Protein AF-A0A2A2Y8V7-F1 (afdb_monomer)

Solvent-accessible surface area (backbone atoms only — not comparable to full-atom values): 4006 Å² total; per-residue (Å²): 133,97,45,71,68,59,51,48,47,43,53,68,55,49,52,42,39,60,67,77,20,35,12,72,38,66,43,78,44,96,88,70,47,77,43,61,68,29,97,63,22,74,78,36,65,27,37,68,61,52,52,52,51,53,52,51,52,57,52,49,52,56,53,52,64,62,73,78,107

Mean predicted aligned error: 5.4 Å

Nearest PDB structures (foldseek):
  2zqk-assembly5_M  TM=4.783E-01  e=6.574E+00  Escheric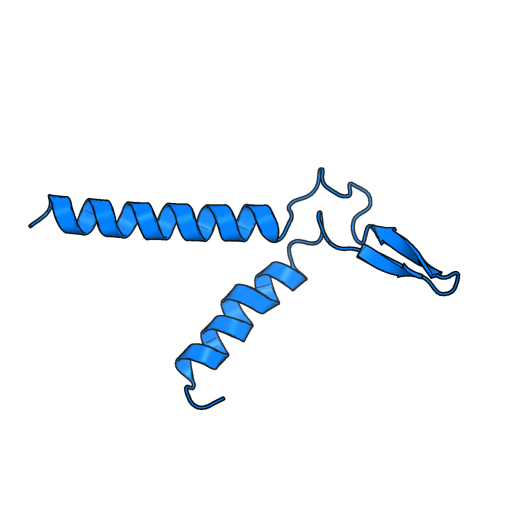hia coli O157:H7
  2zqk-assembly1_N  TM=3.667E-01  e=8.648E+00  Escherichia coli O157:H7
  4d5l-assembly1_T  TM=3.080E-01  e=7.540E+00  Oryctolagus cuniculus

Sequence (69 aa):
MRSAHVRRRIEEEILAVYRDRQGDAKALASDGEYVNCEPMGRLAPGAQDTFLQFAAKAAQARLSEQTEK
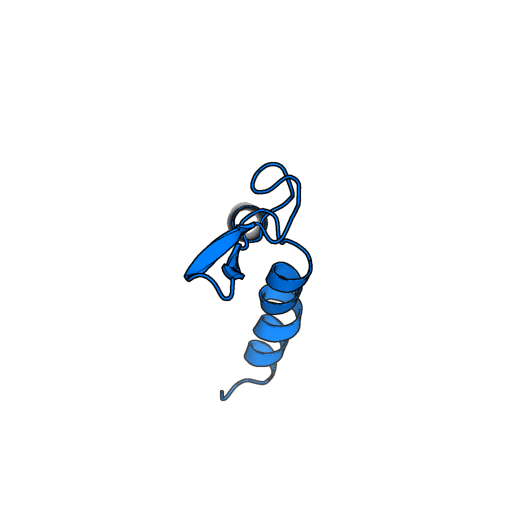
Secondary structure (DSSP, 8-state):
---HHHHHHIIIIIIHHHHH-BTT-EEE-TTS-EEESSTTGGGSPBHHHHHHHHHHHHHHHHHHHHH--

pLDDT: mean 90.76, std 9.0, range [53.38, 97.81]

Foldseek 3Di:
DPDPVVVCCCVVPVVVLVVPAQLQPWDQDPVRDTHGPDPNRVVTGHSVVVVVVVVVVVVVVVVVVVVVD

Structure (mmCIF, N/CA/C/O backbone):
data_AF-A0A2A2Y8V7-F1
#
_entry.id   AF-A0A2A2Y8V7-F1
#
loop_
_atom_site.group_PDB
_atom_site.id
_atom_site.type_symbol
_atom_site.label_atom_id
_atom_site.label_alt_id
_atom_site.label_comp_id
_atom_site.label_asym_id
_atom_site.label_entity_id
_atom_site.label_seq_id
_atom_site.pdbx_PDB_ins_code
_atom_site.Cartn_x
_atom_site.Cartn_y
_atom_site.Cartn_z
_atom_site.occupancy
_atom_site.B_iso_or_equiv
_atom_site.auth_seq_id
_atom_site.auth_comp_id
_atom_site.auth_asym_id
_atom_site.auth_atom_id
_atom_site.pdbx_PDB_model_num
ATOM 1 N N . MET A 1 1 ? 1.602 -17.920 15.092 1.00 54.91 1 MET A N 1
ATOM 2 C CA . MET A 1 1 ? 0.773 -16.711 15.326 1.00 54.91 1 MET A CA 1
ATOM 3 C C . MET A 1 1 ? -0.500 -17.121 16.053 1.00 54.91 1 MET A C 1
ATOM 5 O O . MET A 1 1 ? -1.233 -17.939 15.517 1.00 54.91 1 MET A O 1
ATOM 9 N N . ARG A 1 2 ? -0.695 -16.678 17.303 1.00 65.00 2 ARG A N 1
ATOM 10 C CA . ARG A 1 2 ? -1.566 -17.354 18.292 1.00 65.00 2 ARG A CA 1
ATOM 11 C C . ARG A 1 2 ? -3.045 -16.911 18.337 1.00 65.00 2 ARG A C 1
ATOM 13 O O . ARG A 1 2 ? -3.777 -17.444 19.155 1.00 65.00 2 ARG A O 1
ATOM 20 N N . SER A 1 3 ? -3.515 -16.006 17.475 1.00 85.25 3 SER A N 1
ATOM 21 C CA . SER A 1 3 ? -4.933 -15.595 17.432 1.00 85.25 3 SER A CA 1
ATOM 22 C C . SER A 1 3 ? -5.500 -15.717 16.017 1.00 85.25 3 SER A C 1
ATOM 24 O O . SER A 1 3 ? -4.963 -15.122 15.082 1.00 85.25 3 SER A O 1
ATOM 26 N N . ALA A 1 4 ? -6.587 -16.483 15.862 1.00 87.25 4 ALA A N 1
ATOM 27 C CA . ALA A 1 4 ? -7.290 -16.653 14.588 1.00 87.25 4 ALA A CA 1
ATOM 28 C C . ALA A 1 4 ? -7.833 -15.319 14.053 1.00 87.25 4 ALA A C 1
ATOM 30 O O . ALA A 1 4 ? -7.740 -15.050 12.859 1.00 87.25 4 ALA A O 1
ATOM 31 N N . HIS A 1 5 ? -8.305 -14.448 14.949 1.00 87.31 5 HIS A N 1
ATOM 32 C CA . HIS A 1 5 ? -8.754 -13.101 14.602 1.00 87.31 5 HIS A CA 1
ATOM 33 C C . HIS A 1 5 ? -7.617 -12.249 14.019 1.00 87.31 5 HIS A C 1
ATOM 35 O O . HIS A 1 5 ? -7.796 -11.592 12.999 1.00 87.31 5 HIS A O 1
ATOM 41 N N . VAL A 1 6 ? -6.420 -12.312 14.614 1.00 88.81 6 VAL A N 1
ATOM 42 C CA . VAL A 1 6 ? -5.249 -11.577 14.105 1.00 88.81 6 VAL A CA 1
ATOM 43 C C . VAL A 1 6 ? -4.834 -12.088 12.728 1.00 88.81 6 VAL A C 1
ATOM 45 O O . VAL A 1 6 ? -4.519 -11.287 11.855 1.00 88.81 6 VAL A O 1
ATOM 48 N N . ARG A 1 7 ? -4.858 -13.409 12.511 1.00 90.38 7 ARG A N 1
ATOM 49 C CA . ARG A 1 7 ? -4.559 -13.986 11.194 1.00 90.38 7 ARG A CA 1
ATOM 50 C C . ARG A 1 7 ? -5.555 -13.506 10.143 1.00 90.38 7 ARG A C 1
ATOM 52 O O . ARG A 1 7 ? -5.128 -13.000 9.114 1.00 90.38 7 ARG A O 1
ATOM 59 N N . ARG A 1 8 ? -6.854 -13.594 10.443 1.00 89.19 8 ARG A N 1
ATOM 60 C CA . ARG A 1 8 ? -7.918 -13.131 9.550 1.00 89.19 8 ARG A CA 1
ATOM 61 C C . ARG A 1 8 ? -7.733 -11.665 9.176 1.00 89.19 8 ARG A C 1
ATOM 63 O O . ARG A 1 8 ? -7.775 -11.329 8.005 1.00 89.19 8 ARG A O 1
ATOM 70 N N . ARG A 1 9 ? -7.447 -10.812 10.160 1.00 88.94 9 ARG A N 1
ATOM 71 C CA . ARG A 1 9 ? -7.179 -9.393 9.924 1.00 88.94 9 ARG A CA 1
ATOM 72 C C . ARG A 1 9 ? -5.973 -9.171 9.008 1.00 88.94 9 ARG A C 1
ATOM 74 O O . ARG A 1 9 ? -6.025 -8.351 8.102 1.00 88.94 9 ARG A O 1
ATOM 81 N N . ILE A 1 10 ? -4.886 -9.911 9.207 1.00 91.06 10 ILE A N 1
ATOM 82 C CA . ILE A 1 10 ? -3.711 -9.811 8.333 1.00 91.06 10 ILE A CA 1
ATOM 83 C C . ILE A 1 10 ? -4.044 -10.258 6.907 1.00 91.06 10 ILE A C 1
ATOM 85 O O . ILE A 1 10 ? -3.665 -9.579 5.960 1.00 91.06 10 ILE A O 1
ATOM 89 N N . GLU A 1 11 ? -4.755 -11.367 6.738 1.00 92.06 11 GLU A N 1
ATOM 90 C CA . GLU A 1 11 ? -5.078 -11.916 5.418 1.00 92.06 11 GLU A CA 1
ATOM 91 C C . GLU A 1 11 ? -6.107 -11.066 4.661 1.00 92.06 11 GLU A C 1
ATOM 93 O O . GLU A 1 11 ? -5.871 -10.700 3.510 1.00 92.06 11 GLU A O 1
ATOM 98 N N . GLU A 1 12 ? -7.221 -10.728 5.309 1.00 88.81 12 GLU A N 1
ATOM 99 C CA . GLU A 1 12 ? -8.359 -10.048 4.681 1.00 88.81 12 GLU A CA 1
ATOM 100 C C . GLU A 1 12 ? -8.178 -8.530 4.589 1.00 88.81 12 GLU A C 1
ATOM 102 O O . GLU A 1 12 ? -8.718 -7.925 3.670 1.00 88.81 12 GLU A O 1
ATOM 107 N N . GLU A 1 13 ? -7.425 -7.899 5.498 1.00 87.69 13 GLU A N 1
ATOM 108 C CA . GLU A 1 13 ? -7.259 -6.437 5.487 1.00 87.69 13 GLU A CA 1
ATOM 109 C C . GL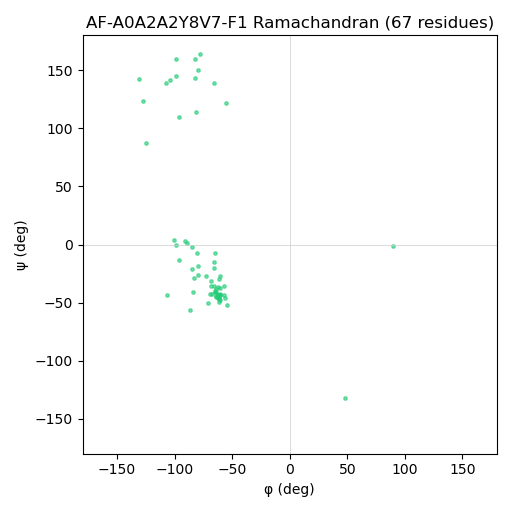U A 1 13 ? -5.876 -6.008 4.995 1.00 87.69 13 GLU A C 1
ATOM 111 O O . GLU A 1 13 ? -5.775 -5.071 4.211 1.00 87.69 13 GLU A O 1
ATOM 116 N N . ILE A 1 14 ? -4.794 -6.662 5.429 1.00 92.44 14 ILE A N 1
ATOM 117 C CA . ILE A 1 14 ? -3.435 -6.199 5.098 1.00 92.44 14 ILE A CA 1
ATOM 118 C C . ILE A 1 14 ? -2.975 -6.774 3.760 1.00 92.44 14 ILE A C 1
ATOM 120 O O . ILE A 1 14 ? -2.617 -6.030 2.847 1.00 92.44 14 ILE A O 1
ATOM 124 N N . LEU A 1 15 ? -2.990 -8.100 3.625 1.00 94.44 15 LEU A N 1
ATOM 125 C CA . LEU A 1 15 ? -2.525 -8.771 2.412 1.00 94.44 15 LEU A CA 1
ATOM 126 C C . LEU A 1 15 ? -3.450 -8.510 1.221 1.00 94.44 15 LEU A C 1
ATOM 128 O O . LEU A 1 15 ? -2.963 -8.441 0.096 1.00 94.44 15 LEU A O 1
ATOM 132 N N . ALA A 1 16 ? -4.754 -8.333 1.452 1.00 94.56 16 ALA A N 1
ATOM 133 C CA . ALA A 1 16 ? -5.686 -7.918 0.406 1.00 94.56 16 ALA A CA 1
ATOM 134 C C . ALA A 1 16 ? -5.356 -6.513 -0.125 1.00 94.56 16 ALA A C 1
ATOM 136 O O . ALA A 1 16 ? -5.244 -6.326 -1.332 1.00 94.56 16 ALA A O 1
ATOM 137 N N . VAL A 1 17 ? -5.085 -5.540 0.755 1.00 95.19 17 VAL A N 1
ATOM 138 C CA . VAL A 1 17 ? -4.693 -4.183 0.329 1.00 95.19 17 VAL A CA 1
ATOM 139 C C . VAL A 1 17 ? -3.408 -4.211 -0.489 1.00 95.19 17 VAL A C 1
ATOM 141 O O . VAL A 1 17 ? -3.373 -3.645 -1.577 1.00 95.19 17 VAL A O 1
ATOM 144 N N . TYR A 1 18 ? -2.379 -4.920 -0.021 1.00 94.38 18 TYR A N 1
ATOM 145 C CA . TYR A 1 18 ? -1.137 -5.068 -0.781 1.00 94.38 18 TYR A CA 1
ATOM 146 C C . TYR A 1 18 ? -1.291 -5.857 -2.078 1.00 94.38 18 TYR A C 1
ATOM 148 O O . TYR A 1 18 ? -0.378 -5.809 -2.889 1.00 94.38 18 TYR A O 1
ATOM 156 N N . ARG A 1 19 ? -2.385 -6.597 -2.282 1.00 93.50 19 ARG A N 1
ATOM 157 C CA . ARG A 1 19 ? -2.694 -7.271 -3.549 1.00 93.50 19 ARG A CA 1
ATOM 158 C C . ARG A 1 19 ? -3.373 -6.320 -4.529 1.00 93.50 19 ARG A C 1
ATOM 160 O O . ARG A 1 19 ? -3.006 -6.309 -5.700 1.00 93.50 19 ARG A O 1
ATOM 167 N N . ASP A 1 20 ? -4.287 -5.492 -4.035 1.00 93.94 20 ASP A N 1
ATOM 168 C CA . ASP A 1 20 ? -5.192 -4.685 -4.861 1.00 93.94 20 ASP A CA 1
ATOM 169 C C . ASP A 1 20 ? -4.708 -3.241 -5.094 1.00 93.94 20 ASP A C 1
ATOM 171 O O . ASP A 1 20 ? -5.273 -2.516 -5.917 1.00 93.94 20 ASP A O 1
ATOM 175 N N . ARG A 1 21 ? -3.709 -2.779 -4.331 1.00 96.00 21 ARG A N 1
ATOM 176 C CA . ARG A 1 21 ? -3.196 -1.399 -4.350 1.00 96.00 21 ARG A CA 1
ATOM 177 C C . ARG A 1 21 ? -1.695 -1.401 -4.617 1.00 96.00 21 ARG A C 1
ATOM 179 O O . ARG A 1 21 ? -0.892 -1.430 -3.692 1.00 96.00 21 ARG A O 1
ATOM 186 N N . GLN A 1 22 ? -1.333 -1.404 -5.895 1.00 96.50 22 GLN A N 1
ATOM 187 C CA . GLN A 1 22 ? 0.046 -1.577 -6.360 1.00 96.50 22 GLN A CA 1
ATOM 188 C C . GLN A 1 22 ? 0.742 -0.259 -6.752 1.00 96.50 22 GLN A C 1
ATOM 190 O O . GLN A 1 22 ? 1.876 -0.291 -7.228 1.00 96.50 22 GLN A O 1
ATOM 195 N N . GLY A 1 23 ? 0.108 0.907 -6.571 1.00 97.25 23 GLY A N 1
ATOM 196 C CA . GLY A 1 23 ? 0.667 2.188 -7.034 1.00 97.25 23 GLY A CA 1
ATOM 197 C C . GLY A 1 23 ? 2.008 2.567 -6.389 1.00 97.25 23 GLY A C 1
ATOM 198 O O . GLY A 1 23 ? 2.861 3.205 -7.003 1.00 97.25 23 GLY A O 1
ATOM 199 N N . ASP A 1 24 ? 2.245 2.136 -5.155 1.00 96.25 24 ASP A N 1
ATOM 200 C CA . ASP A 1 24 ? 3.507 2.311 -4.433 1.00 96.25 24 ASP A CA 1
ATOM 201 C C . ASP A 1 24 ? 4.413 1.067 -4.464 1.00 96.25 24 ASP A C 1
ATOM 203 O O . ASP A 1 24 ? 5.527 1.112 -3.934 1.00 96.25 24 ASP A O 1
ATOM 207 N N . ALA A 1 25 ? 3.977 -0.020 -5.107 1.00 96.69 25 ALA A N 1
ATOM 208 C CA . ALA A 1 25 ? 4.714 -1.273 -5.172 1.00 96.69 25 ALA A CA 1
ATOM 209 C C . ALA A 1 25 ? 5.784 -1.265 -6.272 1.00 96.69 25 ALA A C 1
ATOM 211 O O . ALA A 1 25 ? 5.601 -0.725 -7.370 1.00 96.69 25 ALA A O 1
ATOM 212 N N . LYS A 1 26 ? 6.913 -1.913 -5.971 1.00 97.00 26 LYS A N 1
ATOM 213 C CA . LYS A 1 26 ? 8.006 -2.139 -6.915 1.00 97.00 26 LYS A CA 1
ATOM 214 C C . LYS A 1 26 ? 8.440 -3.596 -6.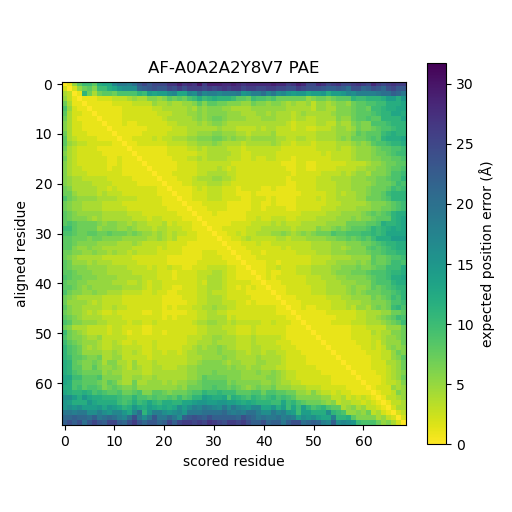912 1.00 97.00 26 LYS A C 1
ATOM 216 O O . LYS A 1 26 ? 8.515 -4.216 -5.852 1.00 97.00 26 LYS A O 1
ATOM 221 N N . ALA A 1 27 ? 8.783 -4.105 -8.087 1.00 96.06 27 ALA A N 1
ATOM 222 C CA . ALA A 1 27 ? 9.384 -5.414 -8.272 1.00 96.06 27 ALA A CA 1
ATOM 223 C C . ALA A 1 27 ? 10.881 -5.265 -8.562 1.00 96.06 27 ALA A C 1
ATOM 225 O O . ALA A 1 27 ? 11.290 -4.345 -9.269 1.00 96.06 27 ALA A O 1
ATOM 226 N N . LEU A 1 28 ? 11.690 -6.173 -8.016 1.00 97.50 28 LEU A N 1
ATOM 227 C CA . LEU A 1 28 ? 13.105 -6.286 -8.357 1.00 97.50 28 LEU A CA 1
ATOM 228 C C . LEU A 1 28 ? 13.227 -7.078 -9.664 1.00 97.50 28 LEU A C 1
ATOM 230 O O . LEU A 1 28 ? 12.868 -8.256 -9.709 1.00 97.50 28 LEU A O 1
ATOM 234 N N . ALA A 1 29 ? 13.697 -6.426 -10.721 1.00 96.62 29 ALA A N 1
ATOM 235 C CA . ALA A 1 29 ? 13.956 -7.047 -12.010 1.00 96.62 29 ALA A CA 1
ATOM 236 C C . ALA A 1 29 ? 15.271 -7.848 -11.992 1.00 96.62 29 ALA A C 1
ATOM 238 O O . ALA A 1 29 ? 16.104 -7.718 -11.093 1.00 96.62 29 ALA A O 1
ATOM 239 N N . SER A 1 30 ? 15.457 -8.716 -12.989 1.00 96.81 30 SER A N 1
ATOM 240 C CA . SER A 1 30 ? 16.627 -9.603 -13.086 1.00 96.81 30 SER A CA 1
ATOM 241 C C . SER A 1 30 ? 17.952 -8.867 -13.302 1.00 96.81 30 SER A C 1
ATOM 243 O O . SER A 1 30 ? 19.011 -9.436 -13.058 1.00 96.81 30 SER A O 1
ATOM 245 N N . ASP A 1 31 ? 17.894 -7.627 -13.778 1.00 97.19 31 ASP A N 1
ATOM 246 C CA . ASP A 1 31 ? 19.034 -6.720 -13.934 1.00 97.19 31 ASP A CA 1
ATOM 247 C C . ASP A 1 31 ? 19.370 -5.948 -12.642 1.00 97.19 31 ASP A C 1
ATOM 249 O O . ASP A 1 31 ? 20.358 -5.219 -12.603 1.00 97.19 31 ASP A O 1
ATOM 253 N N . GLY A 1 32 ? 18.592 -6.146 -11.572 1.00 97.56 32 GLY A N 1
ATOM 254 C CA . GLY A 1 32 ? 18.772 -5.491 -10.279 1.00 97.56 32 GLY A CA 1
ATOM 255 C C . GLY A 1 32 ? 18.031 -4.161 -10.134 1.00 97.56 32 GLY A C 1
ATOM 256 O O . GLY A 1 32 ? 18.080 -3.569 -9.054 1.00 97.56 32 GLY A O 1
ATOM 257 N N . GLU A 1 33 ? 17.321 -3.699 -11.165 1.00 97.81 33 GLU A N 1
ATOM 258 C CA . GLU A 1 33 ? 16.531 -2.470 -11.097 1.00 97.81 33 GLU A CA 1
ATOM 259 C C . GLU A 1 33 ? 15.183 -2.688 -10.398 1.00 97.81 33 GLU A C 1
ATOM 261 O O . GLU A 1 33 ? 14.575 -3.759 -10.463 1.00 97.81 33 GLU A O 1
ATOM 266 N N . TYR A 1 34 ? 14.679 -1.644 -9.736 1.00 97.38 34 TYR A N 1
ATOM 267 C CA . TYR A 1 34 ? 13.336 -1.657 -9.155 1.00 97.38 34 TYR A CA 1
ATOM 268 C C . TYR A 1 34 ? 12.332 -1.000 -10.099 1.00 97.38 34 TYR A C 1
ATOM 270 O O . TYR A 1 34 ? 12.301 0.226 -10.237 1.00 97.38 34 TYR A O 1
ATOM 278 N N . VAL A 1 35 ? 11.447 -1.807 -10.677 1.00 96.75 35 VAL A N 1
ATOM 279 C CA . VAL A 1 35 ? 10.401 -1.356 -11.603 1.00 96.75 35 VAL A CA 1
ATOM 280 C C . VAL A 1 35 ? 9.062 -1.211 -10.886 1.00 96.75 35 VAL A C 1
ATOM 282 O O . VAL A 1 35 ? 8.761 -1.970 -9.967 1.00 96.75 35 VAL A O 1
ATOM 285 N N . ASN A 1 36 ? 8.249 -0.230 -11.280 1.00 97.00 36 ASN A N 1
ATOM 286 C CA . ASN A 1 36 ? 6.907 -0.070 -10.714 1.00 97.00 36 ASN A CA 1
ATOM 287 C C . ASN A 1 36 ? 6.023 -1.261 -11.108 1.00 97.00 36 ASN A C 1
ATOM 289 O O . ASN A 1 36 ? 6.047 -1.690 -12.261 1.00 97.00 36 ASN A O 1
ATOM 293 N N . CYS A 1 37 ? 5.212 -1.753 -10.171 1.00 95.38 37 CYS A N 1
ATOM 294 C CA . CYS A 1 37 ? 4.235 -2.806 -10.460 1.00 95.38 37 CYS A CA 1
ATOM 295 C C . CYS A 1 37 ? 3.038 -2.289 -11.279 1.00 95.38 37 CYS A C 1
ATOM 297 O O . CYS A 1 37 ? 2.436 -3.052 -12.027 1.00 95.38 37 CYS A O 1
ATOM 299 N N . GLU A 1 38 ? 2.713 -0.996 -11.160 1.00 95.31 38 GLU A N 1
ATOM 300 C CA . GLU A 1 38 ? 1.662 -0.317 -11.929 1.00 95.31 38 GLU A CA 1
ATOM 301 C C . GLU A 1 38 ? 2.260 0.624 -12.982 1.00 95.31 38 GLU A C 1
ATOM 303 O O . GLU A 1 38 ? 3.177 1.388 -12.651 1.00 95.31 38 GLU A O 1
ATOM 308 N N . PRO A 1 39 ? 1.706 0.687 -14.211 1.00 95.06 39 PRO A N 1
ATOM 309 C CA . PRO A 1 39 ? 2.165 1.624 -15.240 1.00 95.06 39 PRO A CA 1
ATOM 310 C C . PRO A 1 39 ? 2.113 3.088 -14.790 1.00 95.06 39 PRO A C 1
ATOM 312 O O . PRO A 1 39 ? 2.989 3.883 -15.120 1.00 95.06 39 PRO A O 1
ATOM 315 N N . MET A 1 40 ? 1.096 3.442 -14.000 1.00 95.38 40 MET A N 1
ATOM 316 C CA . MET A 1 40 ? 0.923 4.793 -13.460 1.00 95.38 40 MET A CA 1
ATOM 317 C C . MET A 1 40 ? 1.791 5.067 -12.220 1.00 95.38 40 MET A C 1
ATOM 319 O O . MET A 1 40 ? 1.832 6.204 -11.745 1.00 95.38 40 MET A O 1
ATOM 323 N N . GLY A 1 41 ? 2.482 4.054 -11.680 1.00 94.88 41 GLY A N 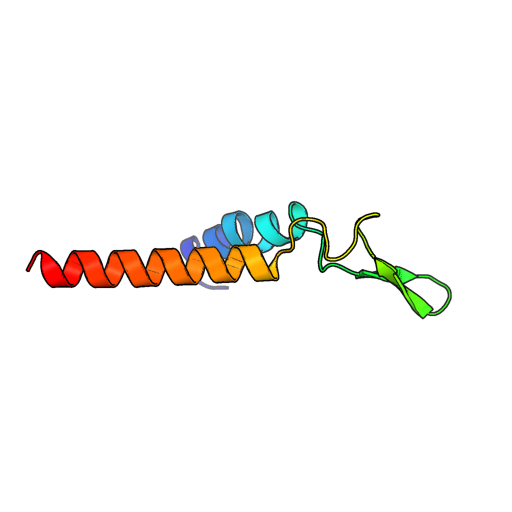1
ATOM 324 C CA . GLY A 1 41 ? 3.241 4.156 -10.435 1.00 94.88 41 GLY A CA 1
ATOM 325 C C . GLY A 1 41 ? 2.421 4.821 -9.327 1.00 94.88 41 GLY A C 1
ATOM 326 O O . GLY A 1 41 ? 1.242 4.520 -9.152 1.00 94.88 41 GLY A O 1
ATOM 327 N N . ARG A 1 42 ? 3.021 5.796 -8.630 1.00 94.56 42 ARG A N 1
ATOM 328 C CA . ARG A 1 42 ? 2.396 6.501 -7.493 1.00 94.56 42 ARG A CA 1
ATOM 329 C C . ARG A 1 42 ? 1.159 7.337 -7.840 1.00 94.56 42 ARG A C 1
ATOM 331 O O . ARG A 1 42 ? 0.536 7.872 -6.932 1.00 94.56 42 ARG A O 1
ATOM 338 N N . LEU A 1 43 ? 0.817 7.493 -9.120 1.00 94.19 43 LEU A N 1
ATOM 339 C CA . LEU A 1 43 ? -0.453 8.107 -9.516 1.00 94.19 43 LEU A CA 1
ATOM 340 C C . LEU A 1 43 ? -1.629 7.118 -9.416 1.00 94.19 43 LEU A C 1
ATOM 342 O O . LEU A 1 43 ? -2.777 7.553 -9.377 1.00 94.19 43 LEU A O 1
ATOM 346 N N . ALA A 1 44 ? -1.365 5.807 -9.373 1.00 95.12 44 ALA A N 1
ATOM 347 C CA . ALA A 1 44 ? -2.366 4.792 -9.057 1.00 95.12 44 ALA A CA 1
ATOM 348 C C . ALA A 1 44 ? -2.554 4.647 -7.533 1.00 95.12 44 ALA A C 1
ATOM 350 O O . ALA A 1 44 ? -1.658 4.998 -6.763 1.00 95.12 44 ALA A O 1
ATOM 351 N N . PRO A 1 45 ? -3.689 4.085 -7.073 1.00 95.00 45 PRO A N 1
ATOM 352 C CA . PRO A 1 45 ? -3.908 3.808 -5.656 1.00 95.00 45 PRO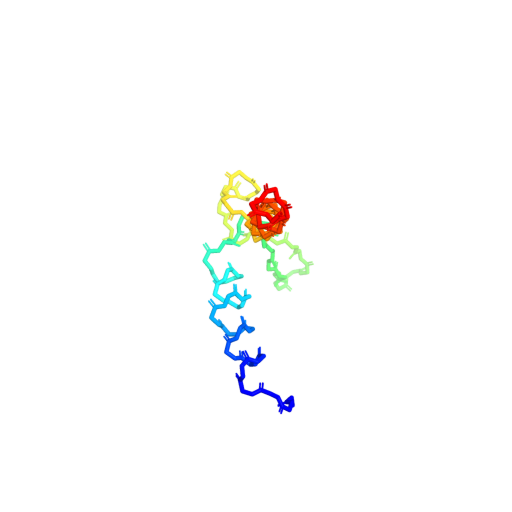 A CA 1
ATOM 353 C C . PRO A 1 45 ? -2.807 2.931 -5.036 1.00 95.00 45 PRO A C 1
ATOM 355 O O . PRO A 1 45 ? -2.584 1.796 -5.467 1.00 95.00 45 PRO A O 1
ATOM 358 N N . GLY A 1 46 ? -2.151 3.451 -3.997 1.00 96.62 46 GLY A N 1
ATOM 359 C CA . GLY A 1 46 ? -1.132 2.745 -3.219 1.00 96.62 46 GLY A CA 1
ATOM 360 C C . GLY A 1 46 ? -1.661 2.149 -1.912 1.00 96.62 46 GLY A C 1
ATOM 361 O O . GLY A 1 46 ? -2.695 2.564 -1.366 1.00 96.62 46 GLY A O 1
ATOM 362 N N . ALA A 1 47 ? -0.934 1.167 -1.389 1.00 95.81 47 ALA A N 1
ATOM 363 C CA . ALA A 1 47 ? -1.223 0.567 -0.094 1.00 95.81 47 ALA A CA 1
ATOM 364 C C . ALA A 1 47 ? -1.050 1.591 1.041 1.00 95.81 47 ALA A C 1
ATOM 366 O O . ALA A 1 47 ? -1.887 1.654 1.946 1.00 95.81 47 ALA A O 1
ATOM 367 N N . GLN A 1 48 ? -0.018 2.440 0.965 1.00 93.62 48 GLN A N 1
ATOM 368 C CA . GLN A 1 48 ? 0.261 3.476 1.962 1.00 93.62 48 GLN A CA 1
ATOM 369 C C . GLN A 1 48 ? -0.943 4.400 2.206 1.00 93.62 48 GLN A C 1
ATOM 371 O O . GLN A 1 48 ? -1.380 4.555 3.349 1.00 93.62 48 GLN A O 1
ATOM 376 N N . ASP A 1 49 ? -1.513 4.971 1.144 1.00 93.31 49 ASP A N 1
ATOM 377 C CA . ASP A 1 49 ? -2.651 5.892 1.251 1.00 93.31 49 ASP A CA 1
ATOM 378 C C . ASP A 1 49 ? -3.890 5.191 1.812 1.00 93.31 49 ASP A C 1
ATOM 380 O O . ASP A 1 49 ? -4.616 5.743 2.642 1.00 93.31 49 AS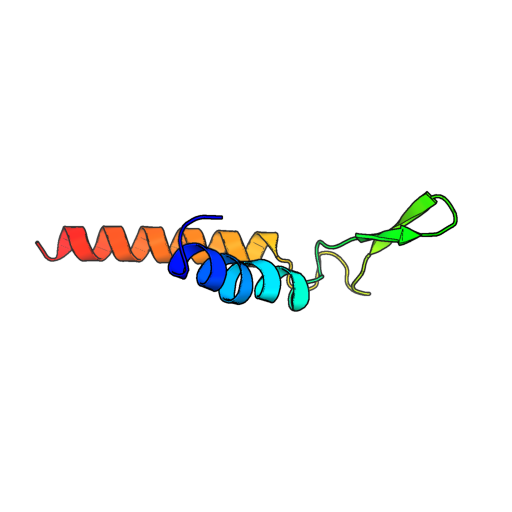P A O 1
ATOM 384 N N . THR A 1 50 ? -4.101 3.936 1.411 1.00 93.88 50 THR A N 1
ATOM 385 C CA . THR A 1 50 ? -5.214 3.113 1.894 1.00 93.88 50 THR A CA 1
ATOM 386 C C . THR A 1 50 ? -5.118 2.887 3.407 1.00 93.88 50 THR A C 1
ATOM 388 O O . THR A 1 50 ? -6.095 3.092 4.133 1.00 93.88 50 THR A O 1
ATOM 391 N N . PHE A 1 51 ? -3.934 2.537 3.921 1.00 93.62 51 PHE A N 1
ATOM 392 C CA . PHE A 1 51 ? -3.740 2.347 5.361 1.00 93.62 51 PHE A CA 1
ATOM 393 C C . PHE A 1 51 ? -3.846 3.652 6.155 1.00 93.62 51 PHE A C 1
ATOM 395 O O . PHE A 1 51 ? -4.405 3.646 7.256 1.00 93.62 51 PHE A O 1
ATOM 402 N N . LEU A 1 52 ? -3.384 4.779 5.603 1.00 93.69 52 LEU A N 1
ATOM 403 C CA . LEU A 1 52 ? -3.577 6.094 6.222 1.00 93.69 52 LEU A CA 1
ATOM 404 C C . LEU A 1 52 ? -5.068 6.434 6.362 1.00 93.69 52 LEU A C 1
ATOM 406 O O . LEU A 1 52 ? -5.501 6.879 7.427 1.00 93.69 52 LEU A O 1
ATOM 410 N N . GLN A 1 53 ? -5.878 6.154 5.338 1.00 92.19 53 GLN A N 1
ATOM 411 C CA . GLN A 1 53 ? -7.330 6.343 5.405 1.00 92.19 53 GLN A CA 1
ATOM 412 C C . GLN A 1 53 ? -7.992 5.432 6.446 1.00 92.19 53 GLN A C 1
ATOM 414 O O . GLN A 1 53 ? -8.883 5.878 7.172 1.00 92.19 53 GLN A O 1
ATOM 419 N N . PHE A 1 54 ? -7.567 4.170 6.557 1.00 89.94 54 PHE A N 1
ATOM 420 C CA . PHE A 1 54 ? -8.078 3.258 7.587 1.00 89.94 54 PHE A CA 1
ATOM 421 C C . PHE A 1 54 ? -7.756 3.757 8.999 1.00 89.94 54 PHE A C 1
ATOM 423 O O . PHE A 1 54 ? -8.633 3.766 9.865 1.00 89.94 54 PHE A O 1
ATOM 430 N N . ALA A 1 55 ? -6.530 4.235 9.225 1.00 89.88 55 ALA A N 1
ATOM 431 C CA . ALA A 1 55 ? -6.129 4.821 10.499 1.00 89.88 55 ALA A CA 1
ATOM 432 C C . ALA A 1 55 ? -6.949 6.077 10.839 1.00 89.88 55 ALA A C 1
ATOM 434 O O . ALA A 1 55 ? -7.424 6.204 11.970 1.00 89.88 55 ALA A O 1
ATOM 435 N N . ALA A 1 56 ? -7.169 6.964 9.861 1.00 93.06 56 ALA A N 1
ATOM 436 C CA . ALA A 1 56 ? -7.979 8.168 10.034 1.00 93.06 56 ALA A CA 1
ATOM 437 C C . ALA A 1 56 ? -9.437 7.835 10.395 1.00 93.06 56 ALA A C 1
ATOM 439 O O . ALA A 1 56 ? -9.964 8.371 11.370 1.00 93.06 56 ALA A O 1
ATOM 440 N N . LYS A 1 57 ? -10.065 6.884 9.687 1.00 91.38 57 LYS A N 1
ATOM 441 C CA . LYS A 1 57 ? -11.428 6.410 9.994 1.00 91.38 57 LYS A CA 1
ATOM 442 C C . LYS A 1 57 ? -11.527 5.808 11.395 1.00 91.38 57 LYS A C 1
ATOM 444 O O . LYS A 1 57 ? -12.458 6.120 12.132 1.00 91.38 57 LYS A O 1
ATOM 449 N N . ALA A 1 58 ? -10.555 4.986 11.791 1.00 89.88 58 ALA A N 1
ATOM 450 C CA . ALA A 1 58 ? -10.530 4.394 13.126 1.00 89.88 58 ALA A CA 1
ATOM 451 C C . ALA A 1 58 ? -10.339 5.451 14.228 1.00 89.88 58 ALA A C 1
ATOM 453 O O . ALA A 1 58 ? -10.895 5.315 15.314 1.00 89.88 58 ALA A O 1
ATOM 454 N N . ALA A 1 59 ? -9.555 6.503 13.969 1.00 91.38 59 ALA A N 1
ATOM 455 C CA . ALA A 1 59 ? -9.411 7.627 14.890 1.00 91.38 59 ALA A CA 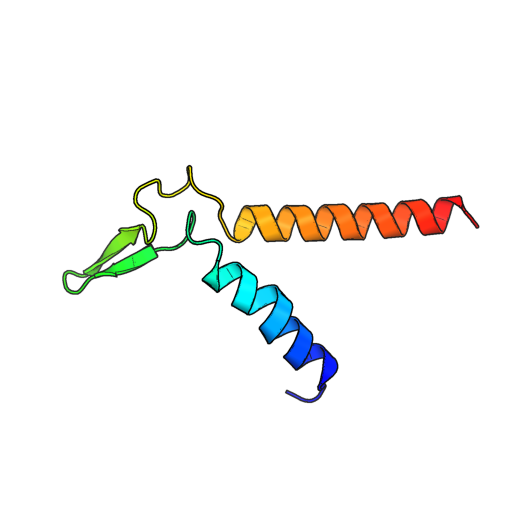1
ATOM 456 C C . ALA A 1 59 ? -10.711 8.430 15.020 1.00 91.38 59 ALA A C 1
ATOM 458 O O . ALA A 1 59 ? -11.108 8.751 16.137 1.00 91.38 59 ALA A O 1
ATOM 459 N N . GLN A 1 60 ? -11.396 8.690 13.904 1.00 92.50 60 GLN A N 1
ATOM 460 C CA . GLN A 1 60 ? -12.678 9.388 13.898 1.00 92.50 60 GLN A CA 1
ATOM 461 C C . GLN A 1 60 ? -13.763 8.612 14.657 1.00 92.50 60 GLN A C 1
ATOM 463 O O . GLN A 1 60 ? -14.444 9.203 15.486 1.00 92.50 60 GLN A O 1
ATOM 468 N N . ALA A 1 61 ? -13.878 7.296 14.444 1.00 91.19 61 ALA A N 1
ATOM 469 C CA . ALA A 1 61 ? -14.842 6.458 15.163 1.00 91.19 61 ALA A CA 1
ATOM 470 C C . ALA A 1 61 ? -14.655 6.541 16.689 1.00 91.19 61 ALA A C 1
ATOM 472 O O . ALA A 1 61 ? -15.617 6.751 17.421 1.00 91.19 61 ALA A O 1
ATOM 473 N N . ARG A 1 62 ? -13.401 6.491 17.164 1.00 91.50 62 ARG A N 1
ATOM 474 C CA . ARG A 1 62 ? -13.083 6.648 18.594 1.00 91.50 62 ARG A CA 1
ATOM 475 C C . ARG A 1 62 ? -13.481 8.017 19.154 1.00 91.50 62 ARG A C 1
ATOM 477 O O . ARG A 1 62 ? -13.892 8.093 20.306 1.00 91.50 62 ARG A O 1
ATOM 484 N N . LEU A 1 63 ? -13.335 9.087 18.369 1.00 87.88 63 LEU A N 1
ATOM 485 C CA . LEU A 1 63 ? -13.735 10.439 18.779 1.00 87.88 63 LEU A CA 1
ATOM 486 C C . LEU A 1 63 ? -15.262 10.568 18.878 1.00 87.88 63 LEU A C 1
ATOM 488 O O . LEU A 1 63 ? -15.769 11.141 19.841 1.00 87.88 63 LEU A O 1
ATOM 492 N N . SER A 1 64 ? -15.999 10.005 17.917 1.00 87.75 64 SER A N 1
ATOM 493 C CA . SER A 1 64 ? -17.466 9.981 17.947 1.00 87.75 64 SER A CA 1
ATOM 494 C C . SER A 1 64 ? -17.998 9.226 19.170 1.00 87.75 64 SER A C 1
ATOM 496 O O . SER A 1 64 ? -18.799 9.778 19.916 1.00 87.75 64 SER A O 1
ATOM 498 N N . GLU A 1 65 ? -17.461 8.036 19.462 1.00 85.19 65 GLU A N 1
ATOM 499 C CA . GLU A 1 65 ? -17.832 7.236 20.645 1.00 85.19 65 GLU A CA 1
ATOM 500 C C . GLU A 1 65 ? -17.559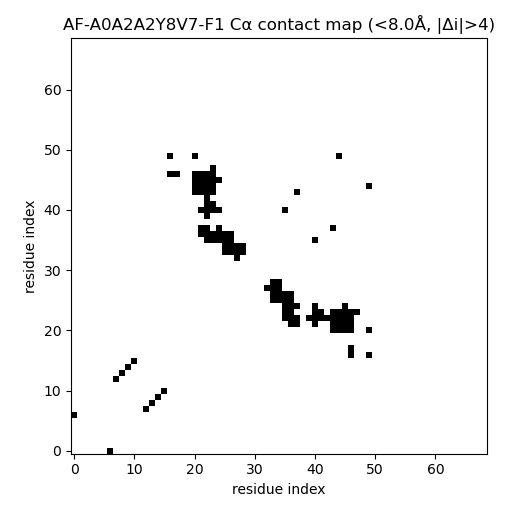 7.943 21.987 1.00 85.19 65 GLU A C 1
ATOM 502 O O . GLU A 1 65 ? -18.201 7.637 22.991 1.00 85.19 65 GLU A O 1
ATOM 507 N N . GLN A 1 66 ? -16.587 8.861 22.034 1.00 75.19 66 GLN A N 1
ATOM 508 C CA . GLN A 1 66 ? -16.289 9.667 23.224 1.00 75.19 66 GLN A CA 1
ATOM 509 C C . GLN A 1 66 ? -17.238 10.854 23.402 1.00 75.19 66 GLN A C 1
ATOM 511 O O . GLN A 1 66 ? -17.408 11.312 24.524 1.00 75.19 66 GLN A O 1
ATOM 516 N N . THR A 1 67 ? -17.826 11.358 22.317 1.00 71.38 67 THR A N 1
ATOM 517 C CA . THR A 1 67 ? -18.716 12.531 22.347 1.00 71.38 67 THR A CA 1
ATOM 518 C C . THR A 1 67 ? -20.159 12.141 22.691 1.00 71.38 67 THR A C 1
ATOM 520 O O . THR A 1 67 ? -20.942 12.974 23.134 1.00 71.38 67 THR A O 1
ATOM 523 N N . GLU A 1 68 ? -20.513 10.869 22.493 1.00 67.62 68 GLU A N 1
ATOM 524 C CA . GLU A 1 68 ? -21.836 10.298 22.785 1.00 67.62 68 GLU A CA 1
ATOM 525 C C . GLU A 1 68 ? -21.973 9.742 24.220 1.00 67.62 68 GLU A C 1
ATOM 527 O O . GLU A 1 68 ? -23.029 9.212 24.571 1.00 67.62 68 GLU A O 1
ATOM 532 N N . LYS A 1 69 ? -20.928 9.853 25.051 1.00 53.38 69 LYS A N 1
ATOM 533 C CA . LYS A 1 69 ? -20.922 9.476 26.477 1.00 53.38 69 LYS A CA 1
ATOM 534 C C . LYS A 1 69 ? -20.904 10.703 27.375 1.00 53.38 69 LYS A C 1
ATOM 536 O O . LYS A 1 69 ? -21.527 10.614 28.455 1.00 53.38 69 LYS A O 1
#

Radius of gyration: 16.59 Å; Cα contacts (8 Å, |Δi|>4): 61; chains: 1; bounding box: 41×30×42 Å